Protein AF-A0A9E3MHI0-F1 (afdb_monomer)

Secondary structure (DSSP, 8-state):
-PPEEEEEEEEETTEEEEEEEETTEEEEEEEEESSSHHHHHHHHT--EEE--

Structure (mmCIF, N/CA/C/O backbone):
data_AF-A0A9E3MHI0-F1
#
_entry.id   AF-A0A9E3MHI0-F1
#
loop_
_atom_site.group_PDB
_atom_site.id
_atom_site.type_symbol
_atom_site.label_atom_id
_atom_site.label_alt_id
_atom_site.label_comp_id
_atom_site.label_asym_id
_atom_site.label_entity_id
_atom_site.label_seq_id
_atom_site.pdbx_PDB_ins_code
_atom_site.Cartn_x
_atom_site.Cartn_y
_atom_site.Cartn_z
_atom_site.occupancy
_atom_site.B_iso_or_equiv
_atom_site.auth_seq_id
_atom_site.auth_comp_id
_atom_site.auth_asym_id
_atom_site.auth_atom_id
_atom_site.pdbx_PDB_model_num
ATOM 1 N N . MET A 1 1 ? -20.747 3.480 13.015 1.00 61.56 1 MET A N 1
ATOM 2 C CA . MET A 1 1 ? -20.045 3.085 11.774 1.00 61.56 1 MET A CA 1
ATOM 3 C C . MET A 1 1 ? -18.568 3.392 11.981 1.00 61.56 1 MET A C 1
ATOM 5 O O . MET A 1 1 ? -18.261 4.535 12.292 1.00 61.56 1 MET A O 1
ATOM 9 N N . ALA A 1 2 ? -17.677 2.395 11.964 1.00 67.56 2 ALA A N 1
ATOM 10 C CA . ALA A 1 2 ? -16.249 2.652 12.174 1.00 67.56 2 ALA A CA 1
ATOM 11 C C . ALA A 1 2 ? -15.675 3.444 10.981 1.00 67.56 2 ALA A C 1
ATOM 13 O O . ALA A 1 2 ? -16.092 3.189 9.850 1.00 67.56 2 ALA A O 1
ATOM 14 N N . PRO A 1 3 ? -14.753 4.398 11.198 1.00 78.75 3 PRO A N 1
ATOM 15 C CA . PRO A 1 3 ? -14.173 5.173 10.108 1.00 78.75 3 PRO A CA 1
ATOM 16 C C . PRO A 1 3 ? -13.382 4.258 9.165 1.00 78.75 3 PRO A C 1
ATOM 18 O O . PRO A 1 3 ? -12.571 3.444 9.614 1.00 78.75 3 PRO A O 1
ATOM 21 N N . LEU A 1 4 ? -13.628 4.406 7.862 1.00 83.75 4 LEU A N 1
ATOM 22 C CA . LEU A 1 4 ? -12.877 3.726 6.811 1.00 83.75 4 LEU A CA 1
ATOM 23 C C . LEU A 1 4 ? -11.540 4.438 6.605 1.00 83.75 4 LEU A C 1
ATOM 25 O O . LEU A 1 4 ? -11.506 5.626 6.284 1.00 83.75 4 LEU A O 1
ATOM 29 N N . LYS A 1 5 ? -10.443 3.702 6.767 1.00 84.19 5 LYS A N 1
ATOM 30 C CA . LYS A 1 5 ? -9.085 4.162 6.470 1.00 84.19 5 LYS A CA 1
ATOM 31 C C . LYS A 1 5 ? -8.558 3.425 5.249 1.00 84.19 5 LYS A C 1
ATOM 33 O O . LYS A 1 5 ? -8.743 2.219 5.125 1.00 84.19 5 LYS A O 1
ATOM 38 N N . ARG A 1 6 ? -7.905 4.155 4.351 1.00 85.62 6 ARG A N 1
ATOM 39 C CA . ARG A 1 6 ? -7.191 3.601 3.197 1.00 85.62 6 ARG A CA 1
ATOM 40 C C . ARG A 1 6 ? -5.704 3.771 3.464 1.00 85.62 6 ARG A C 1
ATOM 42 O O . ARG A 1 6 ? -5.303 4.848 3.893 1.00 85.62 6 ARG A O 1
ATOM 49 N N . VAL A 1 7 ? -4.924 2.722 3.258 1.00 81.62 7 VAL A N 1
ATOM 50 C CA . VAL A 1 7 ? -3.478 2.709 3.493 1.00 81.62 7 VAL A CA 1
ATOM 51 C C . VAL A 1 7 ? -2.812 2.133 2.254 1.00 81.62 7 VAL A C 1
ATOM 53 O O . VAL A 1 7 ? -3.234 1.083 1.776 1.00 81.62 7 VAL A O 1
ATOM 56 N N . VAL A 1 8 ? -1.803 2.825 1.733 1.00 80.38 8 VAL A N 1
ATOM 57 C CA . VAL A 1 8 ? -0.930 2.303 0.678 1.00 80.38 8 VAL A CA 1
ATOM 58 C C . VAL A 1 8 ? 0.366 1.855 1.338 1.00 80.38 8 VAL A C 1
ATOM 60 O O . VAL A 1 8 ? 1.013 2.645 2.024 1.00 80.38 8 VAL A O 1
ATOM 63 N N . VAL A 1 9 ? 0.707 0.588 1.144 1.00 80.56 9 VAL A N 1
ATOM 64 C CA . VAL A 1 9 ? 1.901 -0.059 1.682 1.00 80.56 9 VAL A CA 1
ATOM 65 C C . VAL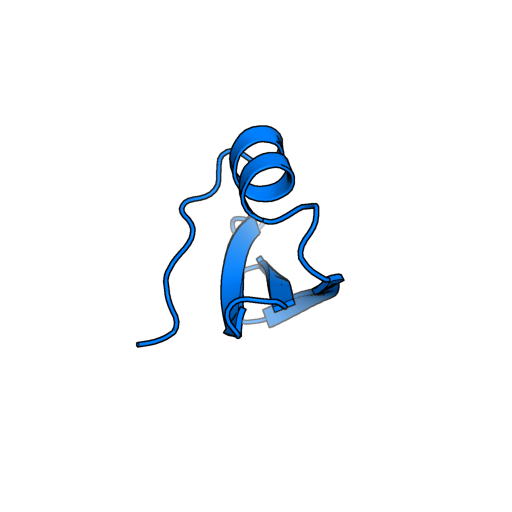 A 1 9 ? 2.835 -0.374 0.520 1.00 80.56 9 VAL A C 1
ATOM 67 O O . VAL A 1 9 ? 2.404 -0.965 -0.469 1.00 80.56 9 VAL A O 1
ATOM 70 N N . GLU A 1 10 ? 4.089 0.058 0.597 1.00 79.62 10 GLU A N 1
ATOM 71 C CA . GLU A 1 10 ? 5.090 -0.245 -0.429 1.00 79.62 10 GLU A CA 1
ATOM 72 C C . GLU A 1 10 ? 5.766 -1.587 -0.130 1.00 79.62 10 GLU A C 1
ATOM 74 O O . GLU A 1 10 ? 6.547 -1.680 0.809 1.00 79.62 10 GLU A O 1
ATOM 79 N N . LEU A 1 11 ? 5.472 -2.617 -0.932 1.00 79.69 11 LEU A N 1
ATOM 80 C CA . LEU A 1 11 ? 6.048 -3.960 -0.769 1.00 79.69 11 LEU A CA 1
ATOM 81 C C . LEU A 1 11 ? 7.432 -4.073 -1.420 1.00 79.69 11 LEU A C 1
ATOM 83 O O . LEU A 1 11 ? 8.297 -4.825 -0.980 1.00 79.69 11 LEU A O 1
ATOM 87 N N . SER A 1 12 ? 7.628 -3.359 -2.526 1.00 79.06 12 SER A N 1
ATOM 88 C CA . SER A 1 12 ? 8.900 -3.265 -3.236 1.00 79.06 12 SER A CA 1
ATOM 89 C C . SER A 1 12 ? 8.922 -1.975 -4.058 1.00 79.06 12 SER A C 1
ATOM 91 O O . SER A 1 12 ? 7.866 -1.362 -4.244 1.00 79.06 12 SER A O 1
ATOM 93 N N . PRO A 1 13 ? 10.064 -1.598 -4.665 1.00 75.81 13 PRO A N 1
ATOM 94 C CA . PRO A 1 13 ? 10.098 -0.468 -5.589 1.00 75.81 13 PRO A CA 1
ATOM 95 C C . PRO A 1 13 ? 9.066 -0.596 -6.714 1.00 75.81 13 PRO A C 1
ATOM 97 O O . PRO A 1 13 ? 8.629 0.423 -7.229 1.00 75.81 13 PRO A O 1
ATOM 100 N N . TYR A 1 14 ? 8.667 -1.836 -7.037 1.00 77.00 14 TYR A N 1
ATOM 101 C CA . TYR A 1 14 ? 7.789 -2.240 -8.134 1.00 77.00 14 TYR A CA 1
ATOM 102 C C . TYR A 1 14 ? 6.382 -2.644 -7.740 1.00 77.00 14 TYR A C 1
ATOM 104 O O . TYR A 1 14 ? 5.576 -2.893 -8.630 1.00 77.00 14 TYR A O 1
ATOM 112 N N . SER A 1 15 ? 6.052 -2.714 -6.457 1.00 77.81 15 SER A N 1
ATOM 113 C CA . SER A 1 15 ? 4.753 -3.219 -6.023 1.00 77.81 15 SER A CA 1
ATOM 114 C C . SER A 1 15 ? 4.257 -2.463 -4.802 1.00 77.81 15 SER A C 1
ATOM 116 O O . SER A 1 15 ? 4.998 -2.252 -3.840 1.00 77.81 15 SER A O 1
ATOM 118 N N . VAL A 1 16 ? 2.989 -2.062 -4.849 1.00 81.12 16 VAL A N 1
ATOM 119 C CA . VAL A 1 16 ? 2.285 -1.459 -3.719 1.00 81.12 16 VAL A CA 1
ATOM 120 C C . VAL A 1 16 ? 0.981 -2.186 -3.443 1.00 81.12 16 VAL A C 1
ATOM 122 O O . VAL A 1 16 ? 0.283 -2.623 -4.357 1.00 81.12 16 VAL A O 1
ATOM 125 N N . GLN A 1 17 ? 0.615 -2.252 -2.172 1.00 84.31 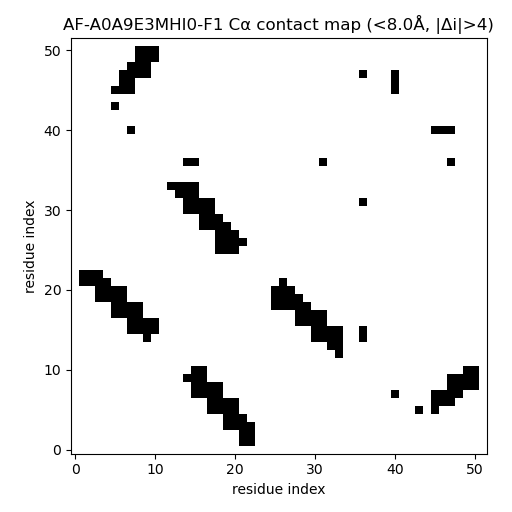17 GLN A N 1
ATOM 126 C CA . GLN A 1 17 ? -0.616 -2.855 -1.700 1.00 84.31 17 GLN A CA 1
ATOM 127 C C . GLN A 1 17 ? -1.536 -1.777 -1.126 1.00 84.31 17 GLN A C 1
ATOM 129 O O . GLN A 1 17 ? -1.170 -1.043 -0.209 1.00 84.31 17 GLN A O 1
ATOM 134 N N . LEU A 1 18 ? -2.756 -1.677 -1.654 1.00 85.69 18 LEU A N 1
ATOM 135 C CA . L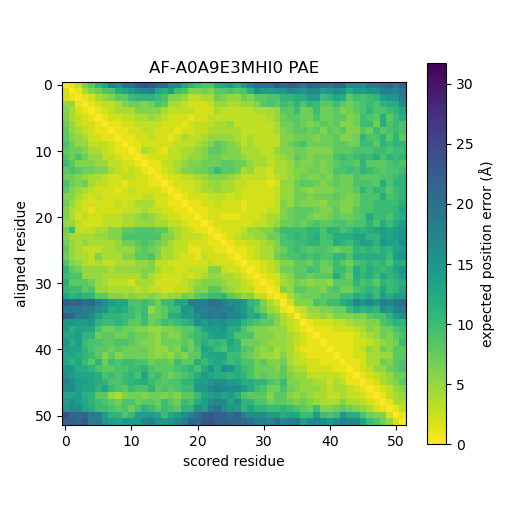EU A 1 18 ? -3.804 -0.838 -1.080 1.00 85.69 18 LEU A CA 1
ATOM 136 C C . LEU A 1 18 ? -4.636 -1.673 -0.113 1.00 85.69 18 LEU A C 1
ATOM 138 O O . LEU A 1 18 ? -5.332 -2.597 -0.528 1.00 85.69 18 LEU A O 1
ATOM 142 N N . ALA A 1 19 ? -4.620 -1.296 1.158 1.00 85.94 19 ALA A N 1
ATOM 143 C CA . ALA A 1 19 ? -5.453 -1.873 2.199 1.00 85.94 19 ALA A CA 1
ATOM 144 C C . ALA A 1 19 ? -6.577 -0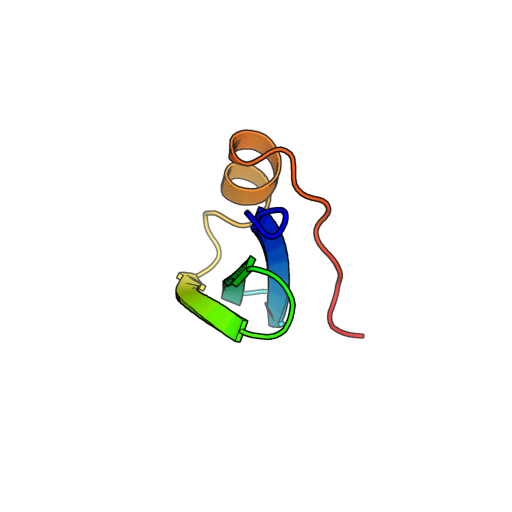.901 2.589 1.00 85.94 19 ALA A C 1
ATOM 146 O O . ALA A 1 19 ? -6.340 0.279 2.859 1.00 85.94 19 ALA A O 1
ATOM 147 N N . ILE A 1 20 ? -7.814 -1.398 2.657 1.00 86.31 20 ILE A N 1
ATOM 148 C CA . ILE A 1 20 ? -8.957 -0.670 3.220 1.00 86.31 20 ILE A CA 1
ATOM 149 C C . ILE A 1 20 ? -9.301 -1.297 4.567 1.00 86.31 20 ILE A C 1
ATOM 151 O O . ILE A 1 20 ? -9.570 -2.494 4.653 1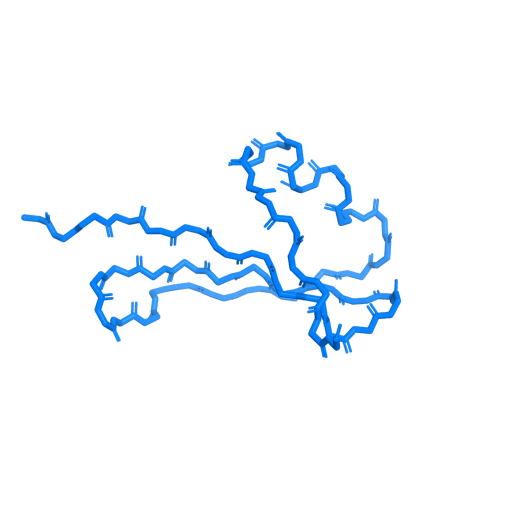.00 86.31 20 ILE A O 1
ATOM 155 N N . ILE A 1 21 ? -9.306 -0.480 5.616 1.00 86.94 21 ILE A N 1
ATOM 156 C CA . ILE A 1 21 ? -9.487 -0.901 7.004 1.00 86.94 21 ILE A CA 1
ATOM 157 C C . ILE A 1 21 ? -10.734 -0.221 7.575 1.00 86.94 21 ILE A C 1
ATOM 159 O O . ILE A 1 21 ? -10.858 1.003 7.528 1.00 86.94 21 ILE A O 1
ATOM 163 N N . ALA A 1 22 ? -11.643 -1.005 8.151 1.00 86.31 22 ALA A N 1
ATOM 164 C CA . ALA A 1 22 ? -12.793 -0.519 8.909 1.00 86.31 22 ALA A CA 1
ATOM 165 C C . ALA A 1 22 ? -12.615 -0.890 10.388 1.00 86.31 22 ALA A C 1
ATOM 167 O O . ALA A 1 22 ? -12.783 -2.041 10.794 1.00 86.31 22 ALA A O 1
ATOM 168 N N . GLY A 1 23 ? -12.230 0.081 11.219 1.00 85.81 23 GLY A N 1
ATOM 169 C CA . GLY A 1 23 ? -11.876 -0.194 12.614 1.00 85.81 23 GLY A CA 1
ATOM 170 C C . GLY A 1 23 ? -10.610 -1.053 12.723 1.00 85.81 23 GLY A C 1
ATOM 171 O O . GLY A 1 23 ? -9.517 -0.551 12.481 1.00 85.81 23 GLY A O 1
ATOM 172 N N . ARG A 1 24 ? -10.754 -2.329 13.110 1.00 83.94 24 ARG A N 1
ATOM 173 C CA . ARG A 1 24 ? -9.650 -3.311 13.223 1.00 83.94 24 ARG A CA 1
ATOM 174 C C . ARG A 1 24 ? -9.689 -4.407 12.153 1.00 83.94 24 ARG A C 1
ATOM 176 O O . ARG A 1 24 ? -8.904 -5.344 12.219 1.00 83.94 24 ARG A O 1
ATOM 183 N N . GLN A 1 25 ? -10.616 -4.322 11.204 1.00 81.31 25 GLN A N 1
ATOM 184 C CA . GLN A 1 25 ? -10.786 -5.331 10.163 1.00 81.31 25 GLN A CA 1
ATOM 185 C C . GLN A 1 25 ? -10.266 -4.813 8.826 1.00 81.31 25 GLN A C 1
ATOM 187 O O . GLN A 1 25 ? -10.596 -3.696 8.420 1.00 81.31 25 GLN A O 1
ATOM 192 N N . LEU A 1 26 ? -9.486 -5.644 8.135 1.00 81.75 26 LEU A N 1
ATOM 193 C CA . LEU A 1 26 ? -9.185 -5.465 6.720 1.00 81.75 26 LEU A CA 1
ATOM 194 C C . LEU A 1 26 ? -10.432 -5.856 5.923 1.00 81.75 26 LEU A C 1
ATOM 196 O O . LEU A 1 26 ? -10.909 -6.982 6.040 1.00 81.75 26 LEU A O 1
ATOM 200 N N . VAL A 1 27 ? -10.970 -4.925 5.141 1.00 87.62 27 VAL A N 1
ATOM 201 C CA . VAL A 1 27 ? -12.194 -5.146 4.353 1.00 87.62 27 VAL A CA 1
ATOM 202 C C . VAL A 1 27 ? -11.917 -5.312 2.863 1.00 87.62 27 VAL A C 1
ATOM 204 O O . VAL A 1 27 ? -12.713 -5.929 2.165 1.00 87.62 27 VAL A O 1
ATOM 207 N N . ALA A 1 28 ? -10.796 -4.787 2.367 1.00 81.88 28 ALA A N 1
ATOM 208 C CA . ALA A 1 28 ? -10.349 -5.004 0.996 1.00 81.88 28 ALA A CA 1
ATOM 209 C C . ALA A 1 28 ? -8.832 -4.841 0.887 1.00 81.88 28 ALA A C 1
ATOM 211 O O . ALA A 1 28 ? -8.233 -4.050 1.621 1.00 81.88 28 ALA A O 1
ATOM 212 N N . CYS A 1 29 ? -8.236 -5.573 -0.049 1.00 85.25 29 CYS A N 1
ATOM 213 C CA . CYS A 1 29 ? -6.812 -5.545 -0.331 1.00 85.25 29 CYS A CA 1
ATOM 214 C C . CYS A 1 29 ? -6.561 -5.781 -1.823 1.00 85.25 29 CYS A C 1
ATOM 216 O O . CYS A 1 29 ? -7.205 -6.649 -2.412 1.00 85.25 29 CYS A O 1
ATOM 218 N N . GLY A 1 30 ? -5.631 -5.037 -2.419 1.00 83.88 30 GLY A N 1
ATOM 219 C CA . GLY A 1 30 ? -5.193 -5.249 -3.798 1.00 83.88 30 GLY A CA 1
ATOM 220 C C . GLY A 1 30 ? -3.731 -4.866 -3.992 1.00 83.88 30 GLY A C 1
ATOM 221 O O . GLY A 1 30 ? -3.284 -3.870 -3.424 1.00 83.88 30 GLY A O 1
ATOM 222 N N . GLU A 1 31 ? -3.012 -5.660 -4.782 1.00 81.50 31 GLU A N 1
ATOM 223 C CA . GLU A 1 31 ? -1.622 -5.415 -5.173 1.00 81.50 31 GLU A CA 1
ATOM 224 C C . GLU A 1 31 ? -1.565 -4.769 -6.566 1.00 81.50 31 GLU A C 1
ATOM 226 O O . GLU A 1 31 ? -2.327 -5.136 -7.464 1.00 81.50 31 GLU A O 1
ATOM 231 N N . TYR A 1 32 ? -0.676 -3.793 -6.742 1.00 79.38 32 TYR A N 1
ATOM 232 C CA . TYR A 1 32 ? -0.517 -3.017 -7.969 1.00 79.38 32 TYR A CA 1
ATOM 233 C C . TYR A 1 32 ? 0.962 -2.922 -8.351 1.00 79.38 32 TYR A C 1
ATOM 235 O O . TYR A 1 32 ? 1.792 -2.587 -7.508 1.00 79.38 32 TYR A O 1
ATOM 243 N N . VAL A 1 33 ? 1.283 -3.154 -9.631 1.00 70.44 33 VAL A N 1
ATOM 244 C CA . VAL A 1 33 ? 2.668 -3.216 -10.133 1.00 70.44 33 VAL A CA 1
ATOM 245 C C . VAL A 1 33 ? 3.068 -1.927 -10.886 1.00 70.44 33 VAL A C 1
ATOM 247 O O . VAL A 1 33 ? 2.404 -1.515 -11.836 1.00 70.44 33 VAL A O 1
ATOM 250 N N . LEU A 1 34 ? 4.146 -1.310 -10.389 1.00 64.69 34 LEU A N 1
ATOM 251 C CA . LEU A 1 34 ? 5.029 -0.185 -10.770 1.00 64.69 34 LEU A CA 1
ATOM 252 C C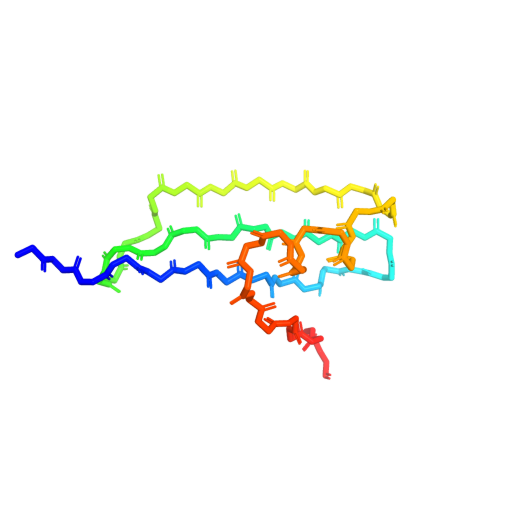 . LEU A 1 34 ? 4.495 1.098 -11.463 1.00 64.69 34 LEU A C 1
ATOM 254 O O . LEU A 1 34 ? 4.943 2.176 -11.102 1.00 64.69 34 LEU A O 1
ATOM 258 N N . ASP A 1 35 ? 3.490 1.061 -12.329 1.00 63.06 35 ASP A N 1
ATOM 259 C CA . ASP A 1 35 ? 2.823 2.243 -12.932 1.00 63.06 35 ASP A CA 1
ATOM 260 C C . ASP A 1 35 ? 2.267 3.324 -11.987 1.00 63.06 35 ASP A C 1
ATOM 262 O O . ASP 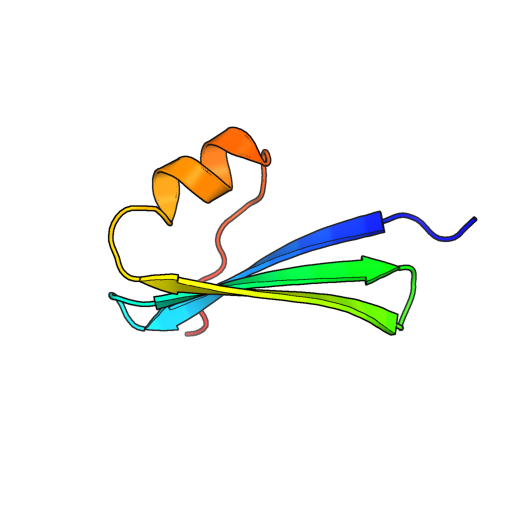A 1 35 ? 2.047 4.493 -12.309 1.00 63.06 35 ASP A O 1
ATOM 266 N N . VAL A 1 36 ? 1.770 2.826 -10.854 1.00 66.06 36 VAL A N 1
ATOM 267 C CA . VAL A 1 36 ? 0.517 3.355 -10.300 1.00 66.06 36 VAL A CA 1
ATOM 268 C C . VAL A 1 36 ? 0.694 3.860 -8.877 1.00 66.06 36 VAL A C 1
ATOM 270 O O . VAL A 1 36 ? -0.253 4.415 -8.344 1.00 66.06 36 VAL A O 1
ATOM 273 N N . LYS A 1 37 ? 1.867 3.746 -8.234 1.00 66.25 37 LYS A N 1
ATOM 274 C CA . LYS A 1 37 ? 1.987 4.130 -6.811 1.00 66.25 37 LYS A CA 1
ATOM 275 C C . LYS A 1 37 ? 1.658 5.601 -6.580 1.00 66.25 37 LYS A C 1
ATOM 277 O O . LYS A 1 37 ? 0.819 5.925 -5.743 1.00 66.25 37 LYS A O 1
ATOM 282 N N . GLU A 1 38 ? 2.248 6.485 -7.383 1.00 69.06 38 GLU A N 1
ATOM 283 C CA . GLU A 1 38 ? 1.990 7.919 -7.281 1.00 69.06 38 GLU A CA 1
ATOM 284 C C . GLU A 1 38 ? 0.586 8.270 -7.767 1.00 69.06 38 GLU A C 1
ATOM 286 O O . GLU A 1 38 ? -0.105 9.071 -7.139 1.00 69.06 38 GLU A O 1
ATOM 291 N N . ALA A 1 39 ? 0.134 7.649 -8.860 1.00 72.31 39 ALA A N 1
ATOM 292 C CA . ALA A 1 39 ? -1.198 7.884 -9.406 1.00 72.31 39 ALA A CA 1
ATOM 293 C C . ALA A 1 39 ? -2.304 7.441 -8.431 1.00 72.31 39 ALA A C 1
ATOM 295 O O . ALA A 1 39 ? -3.295 8.149 -8.253 1.00 72.31 39 ALA A O 1
ATOM 296 N N . LEU A 1 40 ? -2.123 6.299 -7.765 1.00 71.50 40 LEU A N 1
ATOM 297 C CA . LEU A 1 40 ? -3.040 5.725 -6.785 1.00 71.50 40 LEU A CA 1
ATOM 298 C C . LEU A 1 40 ? -3.043 6.552 -5.500 1.00 71.50 40 LEU A C 1
ATOM 300 O O . LEU A 1 40 ? -4.117 6.906 -5.018 1.00 71.50 40 LEU A O 1
ATOM 304 N N . ALA A 1 41 ? -1.868 6.923 -4.989 1.00 68.69 41 ALA A N 1
ATOM 305 C CA . ALA A 1 41 ? -1.737 7.787 -3.820 1.00 68.69 41 ALA A CA 1
ATOM 306 C C . ALA A 1 41 ? -2.387 9.159 -4.042 1.00 68.69 41 ALA A C 1
ATOM 308 O O . ALA A 1 41 ? -3.194 9.595 -3.220 1.00 68.69 41 ALA A O 1
ATOM 309 N N . ARG A 1 42 ? -2.131 9.797 -5.196 1.00 74.25 42 ARG A N 1
ATOM 310 C CA . ARG A 1 42 ? -2.777 11.063 -5.582 1.00 74.25 42 ARG A CA 1
ATOM 311 C C . ARG A 1 42 ? -4.288 10.909 -5.733 1.00 74.25 42 ARG A C 1
ATOM 313 O O . ARG A 1 42 ? -5.037 11.711 -5.186 1.00 74.25 42 ARG A O 1
ATOM 320 N N . ARG A 1 43 ? -4.756 9.875 -6.443 1.00 74.75 43 ARG A N 1
ATOM 321 C CA . ARG A 1 43 ? -6.192 9.641 -6.678 1.00 74.75 43 ARG A CA 1
ATOM 322 C C . ARG A 1 43 ? -6.957 9.372 -5.386 1.00 74.75 43 ARG A C 1
ATOM 324 O O . ARG A 1 43 ? -8.111 9.771 -5.264 1.00 74.75 43 ARG A O 1
ATOM 331 N N . LEU A 1 44 ? -6.342 8.661 -4.449 1.00 72.50 44 LEU A N 1
ATOM 332 C CA . LEU A 1 44 ? -6.981 8.277 -3.196 1.00 72.50 44 LEU A CA 1
ATOM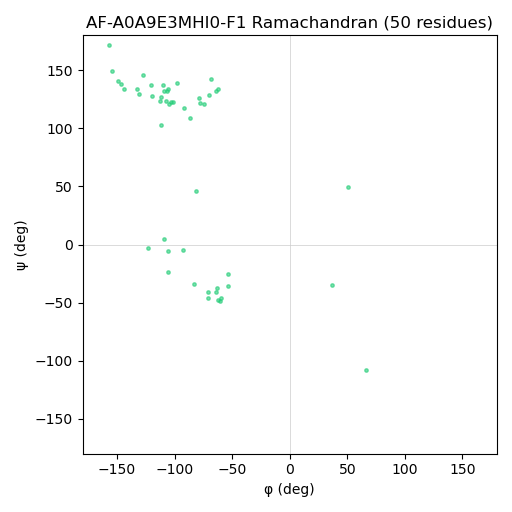 333 C C . LEU A 1 44 ? -6.732 9.286 -2.064 1.00 72.50 44 LEU A C 1
ATOM 335 O O . LEU A 1 44 ? -7.324 9.119 -0.996 1.00 72.50 44 LEU A O 1
ATOM 339 N N . ASN A 1 45 ? -5.913 10.318 -2.305 1.00 73.19 45 ASN A N 1
ATOM 340 C CA . ASN A 1 45 ? -5.438 11.286 -1.316 1.00 73.19 45 ASN A CA 1
ATOM 341 C C . ASN A 1 45 ? -4.855 10.594 -0.071 1.00 73.19 45 ASN A C 1
ATOM 343 O O . ASN A 1 45 ? -5.265 10.857 1.061 1.00 73.19 45 ASN A O 1
ATOM 347 N N . VAL A 1 46 ? -3.964 9.628 -0.304 1.00 70.31 46 VAL A N 1
ATOM 348 C CA . VAL A 1 46 ? -3.367 8.788 0.741 1.00 70.31 46 VAL A CA 1
ATOM 349 C C . VAL A 1 46 ? -1.862 8.968 0.719 1.00 70.31 46 VAL A C 1
ATOM 351 O O . VAL A 1 46 ? -1.240 8.975 -0.341 1.00 70.31 46 VAL A O 1
ATOM 354 N N . GLU A 1 47 ? -1.284 9.087 1.905 1.00 69.44 47 GLU A N 1
ATOM 355 C CA . GLU A 1 47 ? 0.159 9.114 2.098 1.00 69.44 47 GLU A CA 1
ATOM 356 C C . GLU A 1 47 ? 0.743 7.720 1.815 1.00 69.44 47 GLU A C 1
ATOM 358 O O . GLU A 1 47 ? 0.255 6.719 2.350 1.00 69.44 47 GLU A O 1
ATOM 363 N N . ILE A 1 48 ? 1.769 7.647 0.964 1.00 71.00 48 ILE A N 1
ATOM 364 C CA . ILE A 1 48 ? 2.534 6.413 0.751 1.00 71.00 48 ILE A CA 1
ATOM 365 C C . ILE A 1 48 ? 3.498 6.281 1.920 1.00 71.00 48 ILE A C 1
ATOM 367 O O . ILE A 1 48 ? 4.273 7.202 2.180 1.00 71.00 48 ILE A O 1
ATOM 371 N N . ARG A 1 49 ? 3.474 5.137 2.605 1.00 71.12 49 ARG A N 1
ATOM 372 C CA . ARG A 1 49 ? 4.507 4.806 3.584 1.00 71.12 49 ARG A CA 1
ATOM 373 C C . ARG A 1 49 ? 5.439 3.754 2.989 1.00 71.12 49 ARG A C 1
ATOM 375 O O . ARG A 1 49 ? 4.939 2.687 2.623 1.00 71.12 49 ARG A O 1
ATOM 382 N N . PRO A 1 50 ? 6.749 4.041 2.870 1.00 65.25 50 PRO A N 1
ATOM 383 C CA . PRO A 1 50 ? 7.708 2.996 2.565 1.00 65.25 50 PRO A CA 1
ATOM 384 C C . PRO A 1 50 ? 7.670 1.986 3.711 1.00 65.25 50 PRO A C 1
ATOM 386 O O . PRO A 1 50 ? 7.641 2.374 4.881 1.00 65.25 50 PRO A O 1
ATOM 389 N N . GLU A 1 51 ? 7.627 0.697 3.393 1.00 61.50 51 GLU A N 1
ATOM 390 C CA . GLU A 1 51 ? 7.768 -0.350 4.403 1.00 61.50 51 GLU A CA 1
ATOM 391 C C . GLU A 1 51 ? 9.258 -0.572 4.730 1.00 61.50 51 GLU A C 1
ATOM 393 O O . GLU A 1 51 ? 9.704 -1.704 4.758 1.00 61.50 51 GLU A O 1
ATOM 398 N N . PHE A 1 52 ? 10.034 0.507 4.934 1.00 48.31 52 PHE A N 1
ATOM 399 C CA . PHE A 1 52 ? 11.399 0.515 5.491 1.00 48.31 52 PHE A CA 1
ATOM 400 C C . PHE A 1 52 ? 11.722 1.871 6.131 1.00 48.31 52 PHE A C 1
ATOM 402 O O . PHE A 1 52 ? 11.536 2.909 5.453 1.00 48.31 52 PHE A O 1
#

Radius of gyration: 10.99 Å; Cα contacts (8 Å, |Δi|>4): 91; chains: 1; bounding box: 31×17×26 Å

Mean predicted aligned error: 7.28 Å

Foldseek 3Di:
DADWDWAWEDPDCFKIKIFIDRPHDTPDIDMDTNPPSVVVCVVVVYDYDYPD

pLDDT: mean 76.26, std 8.45, range [48.31, 87.62]

Sequence (52 aa):
MAPLKRVVVELSPYSVQLAIIAGRQLVACGEYVLDVKEALARRLNVEI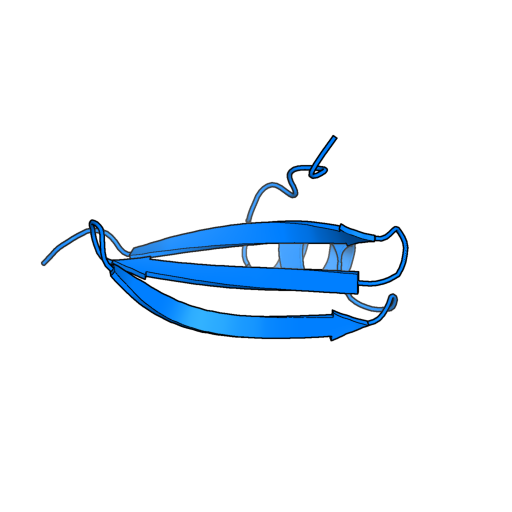RPEF

Solvent-accessible surface area (backbone atoms only — not comparable to full-atom values): 3140 Å² total; per-residue (Å²): 132,64,68,78,45,72,46,43,40,38,80,47,99,49,32,34,34,44,38,32,30,46,71,92,39,80,78,45,75,48,79,48,70,60,85,42,64,67,58,50,26,62,74,69,74,38,74,77,44,70,77,117

Nearest PDB structures (foldseek):
  7wn7-assembly1_A  TM=9.093E-01  e=2.563E-01  Helicoverpa armigera nucleopolyhedrovirus G4
  2bx2-assembly1_L  TM=7.654E-01  e=3.547E-01  Escherichia coli
  2vrt-assembly3_C  TM=8.150E-01  e=4.909E-01  Escherichia coli
  2vrt-assembly1_A  TM=8.134E-01  e=4.909E-01  Escherichia coli
  8ifj-assembly5_J  TM=6.545E-01  e=2.657E+00  methanogenic archaeon mixed culture ISO4-G1